Protein AF-A0A920T3C2-F1 (afdb_monomer_lite)

pLDDT: mean 81.37, std 10.6, range [56.41, 97.56]

Secondary structure (DSSP, 8-state):
---HHHHHHHHHHHHHTT--HHHHHHHHHHPPPPTTS--EEEEEETTEEEEEEE-TT--SHHHHHHHHHHHHHH---TT-EEEE-

Structure (mmCIF, N/CA/C/O backbone):
data_AF-A0A920T3C2-F1
#
_entry.id   AF-A0A920T3C2-F1
#
loop_
_atom_site.group_PDB
_atom_site.id
_atom_site.type_symbol
_atom_site.label_atom_id
_atom_site.label_alt_id
_atom_site.label_comp_id
_atom_site.label_asym_id
_atom_site.label_entity_id
_atom_site.label_seq_id
_atom_site.pdbx_PDB_ins_code
_atom_site.Cartn_x
_atom_site.Cartn_y
_atom_site.Cartn_z
_atom_site.occupancy
_atom_site.B_is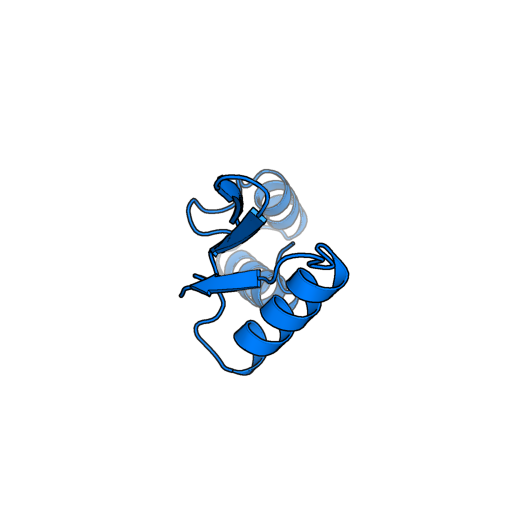o_or_equiv
_atom_site.auth_seq_id
_atom_site.auth_comp_id
_atom_site.auth_asym_id
_atom_site.auth_atom_id
_atom_site.pdbx_PDB_model_num
ATOM 1 N N . MET A 1 1 ? -3.193 -2.352 -2.612 1.00 59.38 1 MET A N 1
ATOM 2 C CA . MET A 1 1 ? -3.729 -3.437 -1.766 1.00 59.38 1 MET A CA 1
ATOM 3 C C . MET A 1 1 ? -2.834 -3.465 -0.548 1.00 59.38 1 MET A C 1
ATOM 5 O O . MET A 1 1 ? -1.631 -3.512 -0.753 1.00 59.38 1 MET A O 1
ATOM 9 N N . GLU A 1 2 ? -3.394 -3.318 0.650 1.00 71.81 2 GLU A N 1
ATOM 10 C CA . GLU A 1 2 ? -2.614 -3.246 1.894 1.00 71.81 2 GLU A CA 1
ATOM 11 C C . GLU A 1 2 ? -2.436 -4.641 2.505 1.00 71.81 2 GLU A C 1
ATOM 13 O O . GLU A 1 2 ? -3.301 -5.505 2.328 1.00 71.81 2 GLU A O 1
ATOM 18 N N . HIS A 1 3 ? -1.332 -4.872 3.218 1.00 75.69 3 HIS A N 1
ATOM 19 C CA . HIS A 1 3 ? -1.082 -6.164 3.854 1.00 75.69 3 HIS A CA 1
ATOM 20 C C . HIS A 1 3 ? -1.961 -6.329 5.107 1.00 75.69 3 HIS A C 1
ATOM 22 O O . HIS A 1 3 ? -2.025 -5.413 5.932 1.00 75.69 3 HIS A O 1
ATOM 28 N N . PRO A 1 4 ? -2.608 -7.495 5.321 1.00 84.19 4 PRO A N 1
ATOM 29 C CA . PRO A 1 4 ? -3.447 -7.724 6.501 1.00 84.19 4 PRO A CA 1
ATOM 30 C C . PRO A 1 4 ? -2.726 -7.480 7.834 1.00 84.19 4 PRO A C 1
ATOM 32 O O . PRO A 1 4 ? -3.347 -7.018 8.788 1.00 84.19 4 PRO A O 1
ATOM 35 N N . SER A 1 5 ? -1.417 -7.74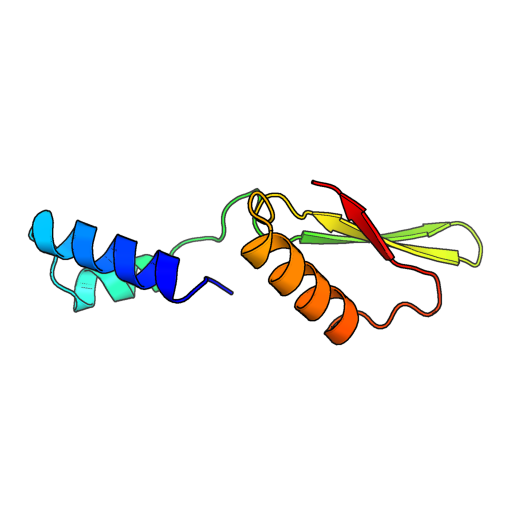5 7.893 1.00 83.00 5 SER A N 1
ATOM 36 C CA . SER A 1 5 ? -0.573 -7.457 9.058 1.00 83.00 5 SER A CA 1
ATOM 37 C C . SER A 1 5 ? -0.497 -5.962 9.370 1.00 83.00 5 SER A C 1
ATOM 39 O O . SER A 1 5 ? -0.617 -5.577 10.529 1.00 83.00 5 SER A O 1
ATOM 41 N N . ASN A 1 6 ? -0.364 -5.117 8.346 1.00 83.75 6 ASN A N 1
ATOM 42 C CA . ASN A 1 6 ? -0.278 -3.665 8.505 1.00 83.75 6 ASN A CA 1
ATOM 43 C C . ASN A 1 6 ? -1.614 -3.101 8.996 1.00 83.75 6 ASN A C 1
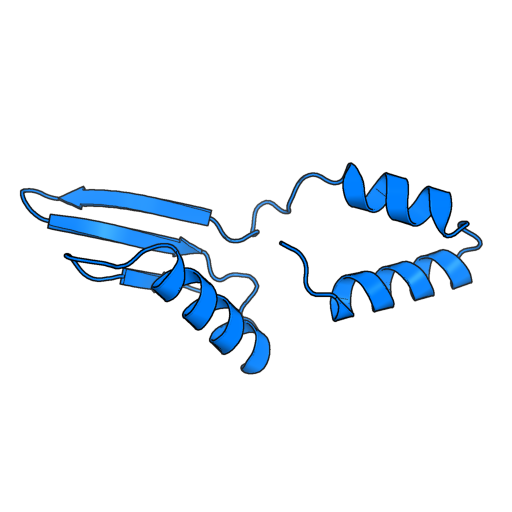ATOM 45 O O . ASN A 1 6 ? -1.649 -2.295 9.926 1.00 83.75 6 ASN A O 1
ATOM 49 N N . VAL A 1 7 ? -2.724 -3.600 8.441 1.00 89.12 7 VAL A N 1
ATOM 50 C CA . VAL A 1 7 ? -4.076 -3.243 8.894 1.00 89.12 7 VAL A CA 1
ATOM 51 C C . VAL A 1 7 ? -4.303 -3.675 10.345 1.00 89.12 7 VAL A C 1
ATOM 53 O O . VAL A 1 7 ? -4.842 -2.902 11.133 1.00 89.12 7 VAL A O 1
ATOM 56 N N . ALA A 1 8 ? -3.871 -4.879 10.730 1.00 91.56 8 ALA A N 1
ATOM 57 C CA . ALA A 1 8 ? -4.024 -5.377 12.096 1.00 91.56 8 ALA A CA 1
ATOM 58 C C . ALA A 1 8 ? -3.265 -4.516 13.120 1.00 91.56 8 ALA A C 1
ATOM 60 O O . ALA A 1 8 ? -3.844 -4.130 14.135 1.00 91.56 8 ALA A O 1
ATOM 61 N N . VAL A 1 9 ? -2.008 -4.162 12.831 1.00 92.50 9 VAL A N 1
ATOM 62 C CA . VAL A 1 9 ? -1.195 -3.284 13.692 1.00 92.50 9 VAL A CA 1
ATOM 63 C C . VAL A 1 9 ? -1.819 -1.892 13.811 1.00 92.50 9 VAL A C 1
ATOM 65 O O . VAL A 1 9 ? -1.884 -1.331 14.907 1.00 92.50 9 VAL A O 1
ATOM 68 N N . ALA A 1 10 ? -2.321 -1.337 12.705 1.00 93.06 10 ALA A N 1
ATOM 69 C CA . ALA A 1 10 ? -2.977 -0.035 12.717 1.00 93.06 10 ALA A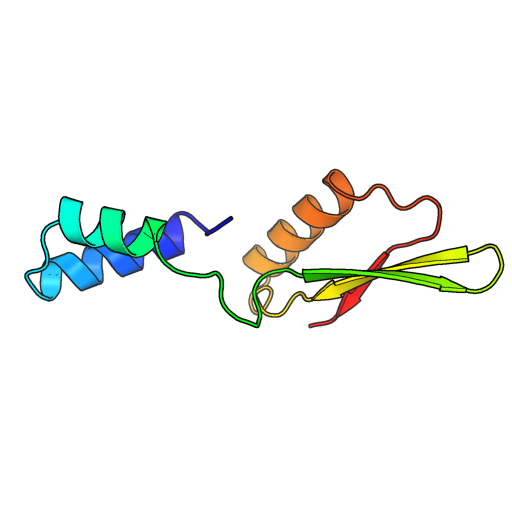 CA 1
ATOM 70 C C . ALA A 1 10 ? -4.277 -0.055 13.541 1.00 93.06 10 ALA A C 1
ATOM 72 O O . ALA A 1 10 ? -4.524 0.867 14.315 1.00 93.06 10 ALA A O 1
ATOM 73 N N . LEU A 1 11 ? -5.080 -1.119 13.432 1.00 95.62 11 LEU A N 1
ATOM 74 C CA . LEU A 1 11 ? -6.307 -1.282 14.218 1.00 95.62 11 LEU A CA 1
ATOM 75 C C . LEU A 1 11 ? -6.029 -1.400 15.721 1.00 95.62 11 LEU A C 1
ATOM 77 O O . LEU A 1 11 ? -6.688 -0.716 16.498 1.00 95.62 11 LEU A O 1
ATOM 81 N N . ASP A 1 12 ? -5.043 -2.206 16.123 1.00 96.69 12 ASP A N 1
ATOM 82 C CA . ASP A 1 12 ? -4.626 -2.341 17.531 1.00 96.69 12 ASP A CA 1
ATOM 83 C C . ASP A 1 12 ? -4.099 -1.006 18.094 1.00 96.69 12 ASP A C 1
ATOM 85 O O . ASP A 1 12 ? -4.381 -0.620 19.229 1.00 96.69 12 ASP A O 1
ATOM 89 N N . THR A 1 13 ? -3.392 -0.236 17.263 1.00 96.50 13 THR A N 1
ATOM 90 C CA . THR A 1 13 ? -2.942 1.116 17.623 1.00 96.50 13 THR A CA 1
ATOM 91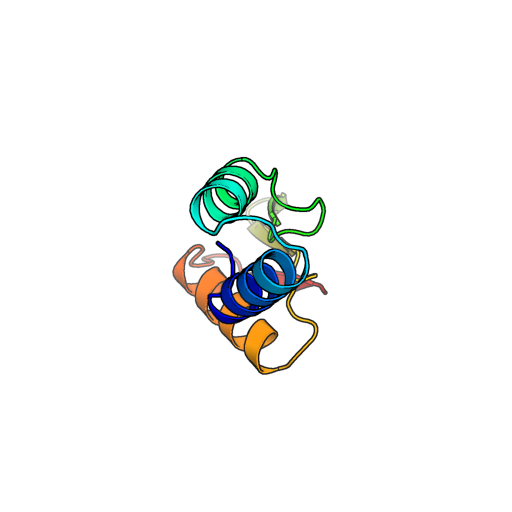 C C . THR A 1 13 ? -4.125 2.070 17.825 1.00 96.50 13 THR A C 1
ATOM 93 O O . THR A 1 13 ? -4.160 2.806 18.812 1.00 96.50 13 THR A O 1
ATOM 96 N N . CYS A 1 14 ? -5.117 2.047 16.928 1.00 97.06 14 CYS A N 1
ATOM 97 C CA . CYS A 1 14 ? -6.339 2.845 17.049 1.00 97.06 14 CYS A CA 1
ATOM 98 C C . CYS A 1 14 ? -7.137 2.494 18.311 1.00 97.06 14 CYS A C 1
ATOM 100 O O . CYS A 1 14 ? -7.582 3.398 19.016 1.00 97.06 14 CYS A O 1
ATOM 102 N N . GLU A 1 15 ? -7.271 1.205 18.620 1.00 97.19 15 GLU A N 1
ATOM 103 C CA . GLU A 1 15 ? -7.954 0.728 19.824 1.00 97.19 15 GLU A CA 1
ATOM 104 C C . GLU A 1 15 ? -7.286 1.268 21.096 1.00 97.19 15 GLU A C 1
ATOM 106 O O . GLU A 1 15 ? -7.957 1.853 21.948 1.00 97.19 15 GLU A O 1
ATOM 111 N N . LYS A 1 16 ? -5.952 1.185 21.188 1.00 97.44 16 LYS A N 1
ATOM 112 C CA . LYS A 1 16 ? -5.173 1.749 22.308 1.00 97.44 16 LYS A CA 1
ATOM 113 C C . LYS A 1 16 ? -5.288 3.270 22.427 1.00 97.44 16 LYS A C 1
ATOM 115 O O . LYS A 1 16 ? -5.175 3.803 23.527 1.00 97.44 16 LYS A O 1
ATOM 120 N N . ALA A 1 17 ? -5.528 3.963 21.317 1.00 96.88 17 ALA A N 1
ATOM 121 C CA . ALA A 1 17 ? -5.779 5.402 21.285 1.00 96.88 17 ALA A CA 1
ATOM 122 C C . ALA A 1 17 ? -7.246 5.781 21.590 1.00 96.88 17 ALA A C 1
ATOM 124 O O . ALA A 1 17 ? -7.585 6.963 21.562 1.00 96.88 17 ALA A O 1
ATOM 125 N N . GLY A 1 18 ? -8.123 4.808 21.871 1.00 97.31 18 GLY A N 1
ATOM 126 C CA . GLY A 1 18 ? -9.543 5.038 22.157 1.00 97.31 18 GLY A CA 1
ATOM 127 C C . GLY A 1 18 ? -10.407 5.289 20.917 1.00 97.31 18 GLY A C 1
ATOM 128 O O . GLY A 1 18 ? -11.534 5.769 21.037 1.00 97.31 18 GLY A O 1
ATOM 129 N N . VAL A 1 19 ? -9.906 4.979 19.720 1.00 97.56 19 VAL A N 1
ATOM 130 C CA . VAL A 1 19 ? -10.657 5.097 18.465 1.00 97.56 19 VAL A CA 1
ATOM 131 C C . VAL A 1 19 ? -11.436 3.806 18.230 1.00 97.56 19 VAL A C 1
ATOM 133 O O . VAL A 1 19 ? -10.860 2.719 18.194 1.00 97.56 19 VAL A O 1
ATOM 136 N N . SER A 1 20 ? -12.755 3.913 18.039 1.00 97.06 20 SER A N 1
ATOM 137 C CA . SER A 1 20 ? -13.579 2.735 17.765 1.00 97.06 20 SER A CA 1
ATOM 138 C C . SER A 1 20 ? -13.203 2.089 16.430 1.00 97.06 20 SER A C 1
ATOM 140 O O . SER A 1 20 ? -12.822 2.758 15.463 1.00 97.06 20 SER A O 1
ATOM 142 N N . ARG A 1 21 ? -13.354 0.764 16.362 1.00 95.62 21 ARG A N 1
ATOM 143 C CA . ARG A 1 21 ? -13.015 -0.030 15.177 1.00 95.62 21 ARG A CA 1
ATOM 144 C C . ARG A 1 21 ? -13.700 0.479 13.906 1.00 95.62 21 ARG A C 1
ATOM 146 O O . ARG A 1 21 ? -13.054 0.555 12.865 1.00 95.62 21 ARG A O 1
ATOM 153 N N . ASP A 1 22 ? -14.975 0.850 13.991 1.00 96.62 22 ASP A N 1
ATOM 154 C CA . ASP A 1 22 ? -15.748 1.324 12.837 1.00 96.62 22 ASP A CA 1
ATOM 155 C C . ASP A 1 22 ? -15.203 2.648 12.288 1.00 96.62 22 ASP A C 1
ATOM 157 O O . ASP A 1 22 ? -15.086 2.818 11.073 1.00 96.62 22 ASP A O 1
ATOM 161 N N . ILE A 1 23 ? -14.801 3.567 13.176 1.00 96.12 23 ILE A N 1
ATOM 162 C CA . ILE A 1 23 ? -14.172 4.836 12.789 1.00 96.12 23 ILE A CA 1
ATOM 163 C C . ILE A 1 23 ? -12.808 4.570 12.146 1.00 96.12 23 ILE A C 1
ATOM 165 O O . ILE A 1 23 ? -12.510 5.133 11.090 1.00 96.12 23 ILE A O 1
ATOM 169 N N . ALA A 1 24 ? -12.001 3.689 12.744 1.00 95.38 24 ALA A N 1
ATOM 170 C CA . ALA A 1 24 ? -10.685 3.330 12.227 1.00 95.38 24 ALA A CA 1
ATOM 171 C C . ALA A 1 24 ? -10.777 2.718 10.818 1.00 95.38 24 ALA A C 1
ATOM 173 O O . ALA A 1 24 ? -10.110 3.189 9.898 1.00 95.38 24 ALA A O 1
ATOM 174 N N . LEU A 1 25 ? -11.662 1.736 10.616 1.00 93.62 25 LEU A N 1
ATOM 175 C CA . LEU A 1 25 ? -11.883 1.104 9.311 1.00 93.62 25 LEU A CA 1
ATOM 176 C C . LEU A 1 25 ? -12.400 2.102 8.272 1.00 93.62 25 LEU A C 1
ATOM 178 O O . LEU A 1 25 ? -11.897 2.137 7.148 1.00 93.62 25 LEU A O 1
ATOM 182 N N . ALA A 1 26 ? -13.365 2.950 8.638 1.00 93.88 26 ALA A N 1
ATOM 183 C CA . ALA A 1 26 ? -13.871 3.983 7.740 1.00 93.88 26 ALA A CA 1
ATOM 184 C C . ALA A 1 26 ? -12.772 4.977 7.322 1.00 93.88 26 ALA A C 1
ATOM 186 O O . ALA A 1 26 ? -12.749 5.413 6.170 1.00 93.88 26 ALA A O 1
ATOM 187 N N . GLY A 1 27 ? -11.856 5.322 8.233 1.00 91.94 27 GLY A N 1
ATOM 188 C CA . GLY A 1 27 ? -10.683 6.149 7.944 1.00 91.94 27 GLY A CA 1
ATOM 189 C C . GLY A 1 27 ? -9.694 5.456 7.006 1.00 91.94 27 GLY A C 1
ATOM 190 O O . GLY A 1 27 ? -9.310 6.033 5.990 1.00 91.94 27 GLY A O 1
ATOM 191 N N . MET A 1 28 ? -9.352 4.197 7.288 1.00 91.38 28 MET A N 1
ATOM 192 C CA . MET A 1 28 ? -8.449 3.387 6.458 1.00 91.38 28 MET A CA 1
ATOM 193 C C . MET A 1 28 ? -8.980 3.205 5.030 1.00 91.38 28 MET A C 1
ATOM 195 O O . MET A 1 28 ? -8.209 3.272 4.080 1.00 91.38 28 MET A O 1
ATOM 199 N N . HIS A 1 29 ? -10.295 3.047 4.844 1.00 87.81 29 HIS A N 1
ATOM 200 C CA . HIS A 1 29 ? -10.902 2.963 3.510 1.00 87.81 29 HIS A CA 1
ATOM 201 C C . HIS A 1 29 ? -10.859 4.277 2.720 1.00 87.81 29 HIS A C 1
ATOM 203 O O . HIS A 1 29 ? -10.878 4.249 1.491 1.00 87.81 29 HIS A O 1
ATOM 209 N N . LYS A 1 30 ? -10.835 5.421 3.411 1.00 88.06 30 LYS A N 1
ATOM 210 C CA . LYS A 1 30 ? -10.782 6.753 2.792 1.00 88.06 30 LYS A CA 1
ATOM 211 C C . LYS A 1 30 ? -9.357 7.234 2.533 1.00 88.06 30 LYS A C 1
ATOM 213 O O . LYS A 1 30 ? -9.191 8.256 1.867 1.00 88.06 30 LYS A O 1
ATOM 218 N N . VAL A 1 31 ? -8.350 6.548 3.076 1.00 84.50 31 VAL A N 1
ATOM 219 C CA . VAL A 1 31 ? -6.957 6.964 2.934 1.00 84.50 31 VAL A CA 1
ATOM 220 C C . VAL A 1 31 ? -6.560 6.926 1.459 1.00 84.50 31 VAL A C 1
ATOM 222 O O . VAL A 1 31 ? -6.854 5.967 0.740 1.00 84.50 31 VAL A O 1
ATOM 225 N N . GLN A 1 32 ? -5.905 7.985 0.987 1.00 77.19 32 GLN A N 1
ATOM 226 C CA . GLN A 1 32 ? -5.228 7.906 -0.300 1.00 77.19 32 GLN A CA 1
ATOM 227 C C . GLN A 1 32 ? -3.985 7.030 -0.135 1.00 77.19 32 GLN A C 1
ATOM 229 O O . GLN A 1 32 ? -3.274 7.195 0.856 1.00 77.19 32 GLN A O 1
ATOM 234 N N . PRO A 1 33 ? -3.710 6.113 -1.079 1.00 71.31 33 PRO A N 1
ATOM 2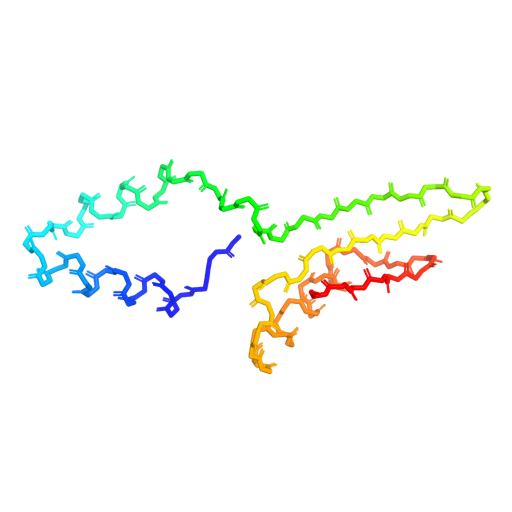35 C CA . PRO A 1 33 ? -2.476 5.344 -1.061 1.00 71.31 33 PRO A CA 1
ATOM 236 C C . PRO A 1 33 ? -1.262 6.271 -1.004 1.00 71.31 33 PRO A C 1
ATOM 238 O O . PRO A 1 33 ? -1.241 7.301 -1.684 1.00 71.31 33 PRO A O 1
ATOM 241 N N . ASP A 1 34 ? -0.248 5.876 -0.237 1.00 67.12 34 ASP A N 1
ATOM 242 C CA . ASP A 1 34 ? 0.982 6.650 -0.115 1.00 67.12 34 ASP A CA 1
ATOM 243 C C . ASP A 1 34 ? 1.622 6.925 -1.478 1.00 67.12 34 ASP A C 1
ATOM 245 O O . ASP A 1 34 ? 1.504 6.159 -2.439 1.00 67.12 34 ASP A O 1
ATOM 249 N N . VAL A 1 35 ? 2.377 8.023 -1.556 1.00 56.41 35 VAL A N 1
ATOM 250 C CA . VAL A 1 35 ? 3.074 8.437 -2.783 1.00 56.41 35 VAL A CA 1
ATOM 251 C C . VAL A 1 35 ? 4.020 7.337 -3.302 1.00 56.41 35 VAL A C 1
ATOM 253 O O . VAL A 1 35 ? 4.234 7.253 -4.518 1.00 56.41 35 VAL A O 1
ATOM 256 N N . GLY A 1 36 ? 4.520 6.493 -2.384 1.00 57.31 36 GLY A N 1
ATOM 257 C CA . GLY A 1 36 ? 5.367 5.317 -2.608 1.00 57.31 36 GLY A CA 1
ATOM 258 C C . GLY A 1 36 ? 4.632 3.974 -2.720 1.00 57.31 36 GLY A C 1
ATOM 259 O O . GLY A 1 36 ? 5.289 2.943 -2.826 1.00 57.31 36 GLY A O 1
ATOM 260 N N . ALA A 1 37 ? 3.295 3.952 -2.723 1.00 66.69 37 ALA A N 1
ATOM 261 C CA . ALA A 1 37 ? 2.542 2.745 -3.046 1.00 66.69 37 ALA A CA 1
ATOM 262 C C . ALA A 1 37 ? 2.918 2.238 -4.450 1.00 66.69 37 ALA A C 1
ATOM 264 O O . ALA A 1 37 ? 3.272 3.026 -5.332 1.00 66.69 37 ALA A O 1
ATOM 265 N N . LEU A 1 38 ? 2.827 0.919 -4.648 1.00 67.88 38 LEU A N 1
ATOM 266 C CA . LEU A 1 38 ? 3.250 0.228 -5.868 1.00 67.88 38 LEU A CA 1
ATOM 267 C C . LEU A 1 38 ? 2.675 0.911 -7.119 1.00 67.88 38 LEU A C 1
ATOM 269 O O . LEU A 1 38 ? 1.477 0.836 -7.401 1.00 67.88 38 LEU A O 1
ATOM 273 N N . LYS A 1 39 ? 3.548 1.592 -7.864 1.00 73.81 39 LYS A N 1
ATOM 274 C CA . LYS A 1 39 ? 3.241 2.286 -9.120 1.00 73.81 39 LYS A CA 1
ATOM 275 C C . LYS A 1 39 ? 3.961 1.581 -10.251 1.00 73.81 39 LYS A C 1
ATOM 277 O O . LYS A 1 39 ? 5.144 1.288 -10.129 1.00 73.81 39 LYS A O 1
ATOM 282 N N . ALA A 1 40 ? 3.244 1.326 -11.338 1.00 78.31 40 ALA A N 1
ATOM 283 C CA . ALA A 1 40 ? 3.808 0.769 -12.556 1.00 78.31 40 ALA A CA 1
ATOM 284 C C . ALA A 1 40 ? 3.771 1.826 -13.664 1.00 78.31 40 ALA A C 1
ATOM 286 O O . ALA A 1 40 ? 2.733 2.447 -13.898 1.00 78.31 40 ALA A O 1
ATOM 287 N N . TRP A 1 41 ? 4.890 2.000 -14.355 1.00 82.94 41 TRP A N 1
ATOM 288 C CA . TRP A 1 41 ? 5.017 2.819 -15.553 1.00 82.94 41 TRP A CA 1
ATOM 289 C C . TRP A 1 41 ? 5.396 1.929 -16.728 1.00 82.94 41 TRP A C 1
ATOM 291 O O . TRP A 1 41 ? 6.227 1.033 -16.593 1.00 82.94 41 TRP A O 1
ATOM 301 N N . ASN A 1 42 ? 4.809 2.202 -17.889 1.00 82.12 42 ASN A N 1
ATOM 302 C CA . ASN A 1 42 ? 5.214 1.576 -19.140 1.00 82.12 42 ASN A CA 1
ATOM 303 C C . ASN A 1 42 ? 6.037 2.589 -19.935 1.00 82.12 42 ASN A C 1
ATOM 305 O O . ASN A 1 42 ? 5.606 3.727 -20.123 1.00 82.12 42 ASN A O 1
ATOM 309 N N . LEU A 1 43 ? 7.208 2.165 -20.390 1.00 81.88 43 LEU A N 1
ATOM 310 C CA . LEU A 1 43 ? 8.086 2.929 -21.257 1.00 81.88 43 LEU A CA 1
ATOM 311 C C . LEU A 1 43 ? 8.226 2.181 -22.581 1.00 81.88 43 LEU A C 1
ATOM 313 O O . LEU A 1 43 ? 8.810 1.099 -22.636 1.00 81.88 43 LEU A O 1
ATOM 317 N N . ASP A 1 44 ? 7.708 2.781 -23.645 1.00 83.94 44 ASP A N 1
ATOM 318 C CA . ASP A 1 44 ? 7.843 2.252 -24.997 1.00 83.94 44 ASP A CA 1
ATOM 319 C C . ASP A 1 44 ? 9.104 2.850 -25.645 1.00 83.94 44 ASP A C 1
ATOM 321 O O . ASP A 1 44 ? 9.210 4.061 -25.843 1.00 83.94 44 ASP A O 1
ATOM 325 N N . VAL A 1 45 ? 10.092 2.001 -25.945 1.00 81.88 45 VAL A N 1
ATOM 326 C CA . VAL A 1 45 ? 11.355 2.370 -26.601 1.00 81.88 45 VAL A CA 1
ATOM 327 C C . VAL A 1 45 ? 11.490 1.576 -27.895 1.00 81.88 45 VAL A C 1
ATOM 329 O O . VAL A 1 45 ? 11.792 0.381 -27.879 1.00 81.88 45 VAL A O 1
ATOM 332 N N . LYS A 1 46 ? 11.323 2.254 -29.037 1.00 85.12 46 LYS A N 1
ATOM 333 C CA . LYS A 1 46 ? 11.248 1.616 -30.364 1.00 85.12 46 LYS A CA 1
ATOM 334 C C . LYS A 1 46 ? 10.155 0.532 -30.370 1.00 85.12 46 LYS A C 1
ATOM 336 O O . LYS A 1 46 ? 9.012 0.833 -30.059 1.00 85.12 46 LYS A O 1
ATOM 341 N N . GLU A 1 47 ? 10.509 -0.711 -30.687 1.00 81.88 47 GLU A N 1
ATOM 342 C CA . GLU A 1 47 ? 9.605 -1.871 -30.709 1.00 81.88 47 GLU A CA 1
ATOM 343 C C . GLU A 1 47 ? 9.535 -2.609 -29.358 1.00 81.88 47 GLU A C 1
ATOM 345 O O . GLU A 1 47 ? 8.934 -3.675 -29.263 1.00 81.88 47 GLU A O 1
ATOM 350 N N . LYS A 1 48 ? 10.171 -2.081 -28.301 1.00 79.19 48 LYS A N 1
ATOM 351 C CA . LYS A 1 48 ? 10.212 -2.714 -26.977 1.00 79.19 48 LYS A CA 1
ATOM 352 C C . LYS A 1 48 ? 9.350 -1.955 -25.979 1.00 79.19 48 LYS A C 1
ATOM 354 O O . LYS A 1 48 ? 9.485 -0.742 -25.841 1.00 79.19 48 LYS A O 1
ATOM 359 N N . ARG A 1 49 ? 8.543 -2.691 -25.217 1.00 79.19 49 ARG A N 1
ATOM 360 C CA . ARG A 1 49 ? 7.813 -2.184 -24.052 1.00 79.19 49 ARG A CA 1
ATOM 361 C C . ARG A 1 49 ? 8.518 -2.627 -22.778 1.00 79.19 49 ARG A C 1
ATOM 363 O O . ARG A 1 49 ? 8.619 -3.822 -22.516 1.00 79.19 49 ARG A O 1
ATOM 370 N N . LEU A 1 50 ? 8.993 -1.661 -22.001 1.00 82.25 50 LEU A N 1
ATOM 371 C CA . LEU A 1 50 ? 9.610 -1.871 -20.695 1.00 82.25 50 LEU A CA 1
ATOM 372 C C . LEU A 1 50 ? 8.620 -1.484 -19.607 1.00 82.25 50 LEU A C 1
ATOM 374 O O . LEU A 1 50 ? 8.009 -0.417 -19.675 1.00 82.25 50 LEU A O 1
ATOM 378 N N . GLN A 1 51 ? 8.496 -2.319 -18.581 1.00 81.88 51 GLN A N 1
ATOM 379 C CA . GLN A 1 51 ? 7.697 -1.983 -17.413 1.00 81.88 51 GLN A CA 1
ATOM 380 C C . GLN A 1 51 ? 8.577 -1.715 -16.196 1.00 81.88 51 GLN A C 1
ATOM 382 O O . GLN A 1 51 ? 9.429 -2.525 -15.833 1.00 81.88 51 GLN A O 1
ATOM 387 N N . PHE A 1 52 ? 8.319 -0.572 -15.575 1.00 83.19 52 PHE A N 1
ATOM 388 C CA . PHE A 1 52 ? 9.000 -0.031 -14.412 1.00 83.19 52 PHE A CA 1
ATOM 389 C C . PHE A 1 52 ? 8.046 -0.079 -13.228 1.00 83.19 52 PHE A C 1
ATOM 391 O O . PHE A 1 52 ? 7.007 0.574 -13.269 1.00 83.19 52 PHE A O 1
ATOM 398 N N . VAL A 1 53 ? 8.376 -0.833 -12.180 1.00 81.88 53 VAL A N 1
ATOM 399 C CA . VAL A 1 53 ? 7.530 -0.924 -10.982 1.00 81.88 53 VAL A CA 1
ATOM 400 C C . VAL A 1 53 ? 8.266 -0.394 -9.758 1.00 81.88 53 VAL A C 1
ATOM 402 O O . VAL A 1 53 ? 9.333 -0.900 -9.418 1.00 81.88 53 VAL A O 1
ATOM 405 N N . ASN A 1 54 ? 7.665 0.595 -9.086 1.00 79.56 54 ASN A N 1
ATOM 406 C CA . ASN A 1 54 ? 8.112 1.081 -7.785 1.00 79.56 54 ASN A CA 1
ATOM 407 C C . ASN A 1 54 ? 7.838 0.021 -6.714 1.00 79.56 54 ASN A C 1
ATOM 409 O O . ASN A 1 54 ? 6.678 -0.278 -6.413 1.00 79.56 54 ASN A O 1
ATOM 413 N N . GLY A 1 55 ? 8.911 -0.516 -6.142 1.00 73.94 55 GLY A N 1
ATOM 414 C CA . GLY A 1 55 ? 8.895 -1.486 -5.064 1.00 73.94 55 GLY A CA 1
ATOM 415 C C . GLY A 1 55 ? 9.160 -0.897 -3.681 1.00 73.94 55 GLY A C 1
ATOM 416 O O . GLY A 1 55 ? 9.563 -1.666 -2.830 1.00 73.94 55 GLY A O 1
ATOM 417 N N . MET A 1 56 ? 8.956 0.399 -3.412 1.00 70.44 56 MET A N 1
ATOM 418 C CA . MET A 1 56 ? 9.300 1.039 -2.120 1.00 70.44 56 MET A CA 1
ATOM 419 C C . MET A 1 56 ? 8.811 0.272 -0.867 1.00 70.44 56 MET A C 1
ATOM 421 O O . MET A 1 56 ? 9.432 0.339 0.189 1.00 70.44 56 MET A O 1
ATOM 425 N N . ALA A 1 57 ? 7.715 -0.489 -0.972 1.00 67.50 57 ALA A N 1
ATOM 426 C CA . ALA A 1 57 ? 7.192 -1.342 0.102 1.00 67.50 57 ALA A CA 1
ATOM 427 C C . ALA A 1 57 ? 7.888 -2.722 0.242 1.00 67.50 57 ALA A C 1
ATOM 429 O O . ALA A 1 57 ? 7.488 -3.533 1.065 1.00 67.50 57 ALA A O 1
ATOM 430 N N . ALA A 1 58 ? 8.914 -3.020 -0.552 1.00 74.12 58 ALA A N 1
ATOM 431 C CA . ALA A 1 58 ? 9.671 -4.274 -0.557 1.00 74.12 58 ALA A CA 1
ATOM 432 C C . ALA A 1 58 ? 10.974 -4.155 0.251 1.00 74.12 58 ALA A C 1
ATOM 434 O O . ALA A 1 58 ? 12.048 -4.529 -0.220 1.00 74.12 58 ALA A O 1
ATOM 435 N N . ASN A 1 59 ? 10.884 -3.592 1.452 1.00 79.31 59 ASN A N 1
ATOM 436 C CA . ASN A 1 59 ? 12.022 -3.363 2.343 1.00 79.31 59 ASN A CA 1
ATOM 437 C C . ASN A 1 59 ? 12.422 -4.605 3.165 1.00 79.31 59 ASN A C 1
ATOM 439 O O . ASN A 1 59 ? 13.523 -4.634 3.712 1.00 79.31 59 ASN A O 1
ATOM 443 N N . ASP A 1 60 ? 11.567 -5.629 3.237 1.00 81.62 60 ASP A N 1
ATOM 444 C CA . ASP A 1 60 ? 11.870 -6.931 3.836 1.00 81.62 60 ASP A CA 1
ATOM 445 C C . ASP A 1 60 ? 11.673 -8.091 2.832 1.00 81.62 60 ASP A C 1
ATOM 447 O O . ASP A 1 60 ? 10.870 -7.969 1.901 1.00 81.62 60 ASP A O 1
ATOM 451 N N . PRO A 1 61 ? 12.353 -9.245 3.015 1.00 81.50 61 PRO A N 1
ATOM 452 C CA . PRO A 1 61 ? 12.318 -10.349 2.052 1.00 81.50 61 PRO A CA 1
ATOM 453 C C . PRO A 1 61 ? 10.919 -10.910 1.760 1.00 81.50 61 PRO A C 1
ATOM 455 O O . PRO A 1 61 ? 10.667 -11.392 0.650 1.00 81.50 61 PRO A O 1
ATOM 458 N N . VAL A 1 62 ? 10.010 -10.878 2.742 1.00 83.06 62 VAL A N 1
ATOM 459 C CA . VAL A 1 62 ? 8.640 -11.383 2.582 1.00 83.06 62 VAL A CA 1
ATOM 460 C C . VAL A 1 62 ? 7.856 -10.428 1.693 1.00 83.06 62 VAL A C 1
ATOM 462 O O . VAL A 1 62 ? 7.267 -10.869 0.700 1.00 83.06 62 VAL A O 1
ATOM 465 N N . SER A 1 63 ? 7.911 -9.131 1.992 1.00 77.69 63 SER A N 1
ATOM 466 C CA . SER A 1 63 ? 7.262 -8.092 1.190 1.00 77.69 63 SER A CA 1
ATOM 467 C C . SER A 1 63 ? 7.832 -8.035 -0.230 1.00 77.69 63 SER A C 1
ATOM 469 O O . SER A 1 63 ? 7.063 -7.987 -1.193 1.00 77.69 63 SER A O 1
ATOM 471 N N . THR A 1 64 ? 9.155 -8.171 -0.403 1.00 84.00 64 THR A N 1
ATOM 472 C CA . THR A 1 64 ? 9.792 -8.271 -1.729 1.00 84.00 64 THR A CA 1
ATOM 473 C C . THR A 1 64 ? 9.227 -9.424 -2.551 1.00 84.00 64 THR A C 1
ATOM 475 O O . THR A 1 64 ? 8.842 -9.230 -3.706 1.00 84.00 64 THR A O 1
ATOM 478 N N . LEU A 1 65 ? 9.130 -10.627 -1.975 1.00 85.94 65 LEU A N 1
ATOM 479 C CA . LEU A 1 65 ? 8.612 -11.793 -2.691 1.00 85.94 65 LEU A CA 1
ATOM 480 C C . LEU A 1 65 ? 7.122 -11.651 -3.030 1.00 85.94 65 LEU A C 1
ATOM 482 O O . LEU A 1 65 ? 6.687 -12.079 -4.103 1.00 85.94 65 LEU A O 1
ATOM 486 N N . GLN A 1 66 ? 6.330 -11.071 -2.128 1.00 83.50 66 GLN A N 1
ATOM 487 C CA . GLN A 1 66 ? 4.905 -10.832 -2.358 1.00 83.50 66 GLN A CA 1
ATOM 488 C C . GLN A 1 66 ? 4.683 -9.826 -3.492 1.00 83.50 66 GLN A C 1
ATOM 490 O O . GLN A 1 66 ? 3.897 -10.100 -4.402 1.00 83.50 66 GLN A O 1
ATOM 495 N N . ILE A 1 67 ? 5.429 -8.719 -3.488 1.00 81.50 67 ILE A N 1
ATOM 496 C CA . ILE A 1 67 ? 5.406 -7.711 -4.553 1.00 81.50 67 ILE A CA 1
ATOM 497 C C . ILE A 1 67 ? 5.856 -8.323 -5.882 1.00 81.50 67 ILE A C 1
ATOM 499 O O . ILE A 1 67 ? 5.164 -8.157 -6.884 1.00 81.50 67 ILE A O 1
ATOM 503 N N . TRP A 1 68 ? 6.940 -9.106 -5.890 1.00 82.94 68 TRP A N 1
ATOM 504 C CA . TRP A 1 68 ? 7.407 -9.820 -7.082 1.00 82.94 68 TRP A CA 1
ATOM 505 C C . TRP A 1 68 ? 6.305 -10.692 -7.691 1.00 82.94 68 TRP A C 1
ATOM 507 O O . TRP A 1 68 ? 5.960 -10.533 -8.861 1.00 82.94 68 TRP A O 1
ATOM 517 N N . LYS A 1 69 ? 5.705 -11.579 -6.885 1.00 85.38 69 LYS A N 1
ATOM 518 C CA . LYS A 1 69 ? 4.631 -12.484 -7.329 1.00 85.38 69 LYS A CA 1
ATOM 519 C C . LYS A 1 69 ? 3.413 -11.723 -7.857 1.00 85.38 69 LYS A C 1
ATOM 521 O O . LYS A 1 69 ? 2.829 -12.127 -8.860 1.00 85.38 69 LYS A O 1
ATOM 526 N N . PHE A 1 70 ? 3.039 -10.626 -7.199 1.00 82.62 70 PHE A N 1
ATOM 527 C CA . PHE A 1 70 ? 1.933 -9.777 -7.635 1.00 82.62 70 PHE A CA 1
ATOM 528 C C . PHE A 1 70 ? 2.212 -9.132 -8.998 1.00 82.62 70 PHE A C 1
ATOM 530 O O . PHE A 1 70 ? 1.359 -9.173 -9.884 1.00 82.62 70 PHE A O 1
ATOM 537 N N . VAL A 1 71 ? 3.411 -8.572 -9.180 1.00 81.31 71 VAL A N 1
ATOM 538 C CA . VAL A 1 71 ? 3.813 -7.887 -10.414 1.00 81.31 71 VAL A CA 1
ATOM 539 C C . VAL A 1 71 ? 3.839 -8.852 -11.594 1.00 81.31 71 VAL A C 1
ATOM 541 O O . VAL A 1 71 ? 3.185 -8.572 -12.594 1.00 81.31 71 VAL A O 1
ATOM 544 N N . ILE A 1 72 ? 4.498 -10.010 -11.470 1.00 81.25 72 ILE A N 1
ATOM 545 C CA . ILE A 1 72 ? 4.584 -10.979 -12.577 1.00 81.25 72 ILE A CA 1
ATOM 546 C C . ILE A 1 72 ? 3.218 -11.568 -12.955 1.00 81.25 72 ILE A C 1
ATOM 548 O O . ILE A 1 72 ? 2.981 -11.876 -14.119 1.00 81.25 72 ILE A O 1
ATOM 552 N N . GLY A 1 73 ? 2.309 -11.723 -11.984 1.00 80.94 73 GLY A N 1
ATOM 553 C CA . GLY A 1 73 ? 0.967 -12.246 -12.235 1.00 80.94 73 GLY A CA 1
ATOM 554 C C . GLY A 1 73 ? 0.041 -11.216 -12.878 1.00 80.94 73 GLY A C 1
ATOM 555 O O . GLY A 1 73 ? -0.837 -11.573 -13.661 1.00 80.94 73 GLY A O 1
ATOM 556 N N . ARG A 1 74 ? 0.224 -9.930 -12.555 1.00 77.19 74 ARG A N 1
ATOM 557 C CA . ARG A 1 74 ? -0.614 -8.837 -13.067 1.00 77.19 74 ARG A CA 1
ATOM 558 C C . ARG A 1 74 ? -0.100 -8.244 -14.374 1.00 77.19 74 ARG A C 1
ATOM 560 O O . ARG A 1 74 ? -0.896 -7.708 -15.143 1.00 77.19 74 ARG A O 1
ATOM 567 N N . PHE A 1 75 ? 1.200 -8.346 -14.619 1.00 73.06 75 PHE A N 1
ATOM 568 C CA . PHE A 1 75 ? 1.859 -7.831 -15.806 1.00 73.06 75 PHE A CA 1
ATOM 569 C C . PHE A 1 75 ? 2.780 -8.903 -16.408 1.00 73.06 75 PHE A C 1
ATOM 571 O O . PHE A 1 75 ? 3.994 -8.876 -16.196 1.00 73.06 75 PHE A O 1
ATOM 578 N N . PRO A 1 76 ? 2.217 -9.875 -17.146 1.00 66.31 76 PRO A N 1
ATOM 579 C CA . PRO A 1 76 ? 3.016 -10.837 -17.893 1.00 66.31 76 PRO A CA 1
ATOM 580 C C . PRO A 1 76 ? 3.815 -10.076 -18.957 1.00 66.31 76 PRO A C 1
ATOM 582 O O . PRO A 1 76 ? 3.250 -9.472 -19.867 1.00 66.31 76 PRO A O 1
ATOM 585 N N . ALA A 1 77 ? 5.132 -10.008 -18.787 1.00 61.91 77 ALA A N 1
ATOM 586 C CA . ALA A 1 77 ? 5.969 -9.155 -19.612 1.00 61.91 77 ALA A CA 1
ATOM 587 C C . ALA A 1 77 ? 6.474 -9.895 -20.852 1.00 61.91 77 ALA A C 1
ATOM 589 O O . ALA A 1 77 ? 7.468 -10.612 -20.783 1.00 61.91 77 ALA A O 1
ATOM 590 N N . ASP A 1 78 ? 5.860 -9.623 -22.004 1.00 64.50 78 ASP A N 1
ATOM 591 C CA . ASP A 1 78 ? 6.376 -10.058 -23.313 1.00 64.50 78 ASP A CA 1
ATOM 592 C C . ASP A 1 78 ? 7.705 -9.354 -23.693 1.00 64.50 78 ASP A C 1
ATOM 594 O O . ASP A 1 78 ? 8.396 -9.775 -24.617 1.00 64.50 78 ASP A O 1
ATOM 598 N N . GLY A 1 79 ? 8.099 -8.296 -22.963 1.00 63.25 79 GLY A N 1
ATOM 599 C CA . GLY A 1 79 ? 9.323 -7.500 -23.182 1.00 63.25 79 GLY A CA 1
ATOM 600 C C . GLY A 1 79 ? 10.279 -7.388 -21.981 1.00 63.25 79 GLY A C 1
ATOM 601 O O . GLY A 1 79 ? 11.293 -6.696 -22.082 1.00 63.25 79 GLY A O 1
ATOM 602 N N . GLY A 1 80 ? 9.982 -8.071 -20.866 1.00 68.19 80 GLY A N 1
ATOM 603 C CA . GLY A 1 80 ? 10.733 -8.013 -19.602 1.00 68.19 80 GLY A CA 1
ATOM 604 C C . GLY A 1 80 ? 10.256 -6.936 -18.608 1.00 68.19 80 GLY A C 1
ATOM 605 O O . GLY A 1 80 ? 9.781 -5.868 -18.995 1.00 68.19 80 GLY A O 1
ATOM 606 N N . THR A 1 81 ? 10.396 -7.216 -17.307 1.00 70.81 81 THR A N 1
ATOM 607 C CA . THR A 1 81 ? 10.019 -6.312 -16.200 1.00 70.81 81 THR A CA 1
ATOM 608 C C . THR A 1 81 ? 11.258 -5.884 -15.423 1.00 70.81 81 THR A C 1
ATOM 610 O O . THR A 1 81 ? 12.071 -6.726 -15.043 1.00 70.81 81 THR A O 1
ATOM 613 N N . CYS A 1 82 ? 11.381 -4.587 -15.137 1.00 71.81 82 CYS A N 1
ATOM 614 C CA . CYS A 1 82 ? 12.391 -4.048 -14.234 1.00 71.81 82 CYS A CA 1
ATOM 615 C C . CYS A 1 82 ? 11.718 -3.553 -12.947 1.00 71.81 82 CYS A C 1
ATOM 617 O O . CYS A 1 82 ? 10.810 -2.718 -12.982 1.00 71.81 82 CYS A O 1
ATOM 619 N N . ILE A 1 83 ? 12.164 -4.081 -11.808 1.00 71.38 83 ILE A N 1
ATOM 620 C CA . ILE A 1 83 ? 11.702 -3.663 -10.482 1.00 71.38 83 ILE A CA 1
ATOM 621 C C . ILE A 1 83 ? 12.844 -2.921 -9.802 1.00 71.38 83 ILE A C 1
ATOM 623 O O . ILE A 1 83 ? 13.975 -3.408 -9.787 1.00 71.38 83 ILE A O 1
ATOM 627 N N . PHE A 1 84 ? 12.537 -1.752 -9.254 1.00 71.75 84 PHE A N 1
ATOM 628 C CA . PHE A 1 84 ? 13.473 -0.930 -8.495 1.00 71.75 84 PHE A CA 1
ATOM 629 C C . PHE A 1 84 ? 12.898 -0.635 -7.112 1.00 71.75 84 PHE A C 1
ATOM 631 O O . PHE A 1 84 ? 11.679 -0.524 -6.945 1.00 71.75 84 PHE A O 1
ATOM 638 N N . PHE A 1 85 ? 13.802 -0.544 -6.142 1.00 66.88 85 PHE A N 1
ATOM 639 C CA . PHE A 1 85 ? 13.531 -0.311 -4.729 1.00 66.88 85 PHE A CA 1
ATOM 640 C C . PHE A 1 85 ? 14.063 1.060 -4.330 1.00 66.88 85 PHE A C 1
ATOM 642 O O . PHE A 1 85 ? 15.168 1.408 -4.812 1.00 66.88 85 PHE A O 1
#

Sequence (85 aa):
MEHPSNVAVALDTCEKAGVSRDIALAGMHKVQPDVGALKAWNLDVKEKRLQFVNGMAANDPVSTLQIWKFVIGRFPADGGTCIFF

Radius of gyration: 16.72 Å; chains: 1; bounding box: 29×21×53 Å

Foldseek 3Di:
DDDPVVLVVQQVVCVVVVHDSVRSVVVVVPDDPDPQPWDWDWDDDPPAIEIEIRLVVPPDPVSVVVVVVVCCVVDVHPRDYDYDD